Protein 7AS6 (pdb70)

Sequence (131 aa):
RRPVGIVHVKVVRAVGLRKKDLMGGADPFVKIKLSEDKIPSKKTTVKHKNLNPEWNEEFKFSVRDPQTQVLEFSVYDWEQVGNPEKMGMNVLALKEMVPDEHKAFTLELRKTLDKYRGKLEVELLYKPFTE

Foldseek 3Di:
DDFFFKKKKWFFKWFDAAADDPPLRFFKKKWKDKPPDPPDIDIFDTHTSDRIDGGRDMDMDGHDDQQPMKMKMWMWGDDPPDDTDTQFIDMGRSVPEDEQDWDKDKAFTDDPCPDGGTITIMIMYIHGDDD

Solvent-accessible surface area: 7955 Å² total; per-residue (Å²): 199,185,32,67,0,49,0,42,0,61,0,14,82,0,61,32,7,103,160,79,24,188,153,35,7,0,7,0,2,0,72,0,49,0,31,115,35,198,89,105,56,71,128,4,75,37,58,112,134,52,40,87,0,82,16,69,39,108,30,127,6,44,0,79,59,33,133,82,2,43,0,54,0,4,0,32,1,81,68,145,135,55,133,49,104,89,17,2,16,27,67,12,21,1,136,79,23,46,76,91,96,137,66,77,28,73,18,95,11,128,137,73,160,151,113,112,33,0,63,0,48,1,47,2,32,14,89,58,113,115,214

Nearest PDB structures (foldseek):
  7as6-assembly1_A  TM=1.008E+00  e=3.644E-26  Arabidopsis thaliana
  5ixc-assembly2_B  TM=9.331E-01  e=1.608E-09  Homo sapiens
  5iz5-assembly2_B  TM=8.594E-01  e=2.322E-10  Homo sapiens
  5izr-assembly2_B  TM=9.081E-01  e=1.368E-09  Homo sapiens
  5ixc-assembly1_A  TM=9.197E-01  e=1.993E-09  Homo sapiens

GO terms:
  GO:0005515 protein binding (F, IPI)
  GO:0140268 endoplasmic reticulum-plasma membrane contact site (C, IDA)
  GO:0032541 cortical endoplasmic reticulum (C, IDA)
  GO:0005768 endosome (C, IDA)
  GO:0005783 endoplasmic reticulum (C, IDA)
  GO:0005886 plasma membrane (C, IDA)
  GO:0009898 cytoplasmic side of plasma membrane (C, IDA)
  GO:1901981 phosphatidylinositol phosphate binding (F, IDA)
  GO:0019992 diacylglycerol binding (F, IDA)
  GO:0001778 plasma membrane repair (P, IMP)
  GO:0000325 plant-type vacuole (C, HDA)
  GO:0005783 endoplasmic reticulum (C, HDA)
  GO:0005886 plasma membrane (C, HDA)
  GO:0009506 plasmodesma (C, HDA)
  GO:0009409 response to cold (P, IMP)
  GO:0009612 response to mechanical stimulus (P, IMP)
  GO:0032456 endocytic recycling (P, IMP)
  GO:0046740 transport of virus in host, cell to cell (P, IMP)
  GO:0061817 endoplasmic reticulum-plasma membrane tethering (P, IMP)
  GO:0006897 endocytosis (P, IMP)

Secondary structure (DSSP, 8-state):
----EEEEEEEEEEESPPP-SSSSS--EEEEEEESS--SPPEE-PPPTT-SS-EEEEEEEEEES-TTT-EEEEEEEE--SSSPPEEEEEEEEEGGG--BT--EEEEEEPBS-------EEEEEEEEEE---

B-factor: mean 62.98, std 21.77, range [29.93, 159.81]

Radius of gyration: 15.14 Å; Cα contacts (8 Å, |Δi|>4): 329; chains: 1; bounding box: 27×36×47 Å

Structure (mmCIF, N/CA/C/O backbone):
data_7AS6
#
_entry.id   7AS6
#
_cell.length_a   70.937
_cell.length_b   70.937
_cell.length_c   116.309
_cell.angle_alpha   90.000
_cell.angle_beta   90.000
_cell.angle_gamma   120.000
#
_symmetry.space_group_name_H-M   'H 3'
#
loop_
_entity.id
_entity.type
_entity.pdbx_description
1 polymer Synaptotagmin-1
2 non-polymer 'CADMIUM ION'
3 non-polymer 'NICKEL (II) ION'
4 non-polymer 'CHLORIDE ION'
5 non-polymer 1,2-ETHANEDIOL
6 water water
#
loop_
_atom_site.group_PDB
_atom_site.id
_atom_site.type_symbol
_atom_site.label_atom_id
_atom_site.label_alt_id
_atom_site.label_comp_id
_atom_site.label_asym_id
_atom_site.label_entity_id
_atom_site.label_seq_id
_atom_site.pdbx_PDB_ins_code
_atom_site.Cartn_x
_atom_site.Cartn_y
_atom_site.Cartn_z
_atom_site.occupancy
_atom_site.B_iso_or_equiv
_atom_site.auth_seq_id
_atom_site.auth_comp_id
_atom_site.auth_asym_id
_atom_site.auth_atom_id
_atom_site.pdbx_PDB_model_num
ATOM 1 N N . ARG A 1 4 ? -19.14319 27.83059 24.13401 1.000 159.80917 256 ARG A N 1
ATOM 2 C CA . ARG A 1 4 ? -18.15287 27.24164 23.23976 1.000 142.95674 256 ARG A CA 1
ATOM 3 C C . ARG A 1 4 ? -16.97006 26.66100 24.01244 1.000 133.73880 256 ARG A C 1
ATOM 4 O O . ARG A 1 4 ? -16.03881 26.12048 23.41538 1.000 131.83147 256 ARG A O 1
ATOM 12 N N . ARG A 1 5 ? -17.00967 26.77219 25.34172 1.000 128.60910 257 ARG A N 1
ATOM 13 C CA . ARG A 1 5 ? -15.91893 26.26332 26.16844 1.000 119.01027 257 ARG A CA 1
ATOM 14 C C . ARG A 1 5 ? -16.13325 24.78413 26.48755 1.000 107.45103 257 ARG A C 1
ATOM 15 O O . ARG A 1 5 ? -17.25632 24.37372 26.79153 1.000 101.73144 257 ARG A O 1
ATOM 23 N N . PRO A 1 6 ? -15.08229 23.96250 26.42231 1.000 103.13936 258 PRO A N 1
ATOM 24 C CA . PRO A 1 6 ? -15.28128 22.50620 26.47294 1.000 91.38102 258 PRO A CA 1
ATOM 25 C C . PRO A 1 6 ? -15.66613 22.02504 27.86810 1.000 85.85550 258 PRO A C 1
ATOM 26 O O . PRO A 1 6 ? -15.04870 22.40154 28.86679 1.000 82.17979 258 PRO A O 1
ATOM 30 N N . VAL A 1 7 ? -16.69350 21.17123 27.91754 1.000 77.47551 259 VAL A N 1
ATOM 31 C CA . VAL A 1 7 ? -17.17991 20.60076 29.17158 1.000 79.54519 259 VAL A CA 1
ATOM 32 C C . VAL A 1 7 ? -16.27825 19.47295 29.63740 1.000 78.04648 259 VAL A C 1
ATOM 33 O O . VAL A 1 7 ? -16.06574 19.27780 30.84043 1.000 72.77645 259 VAL A O 1
ATOM 37 N N . GLY A 1 8 ? -15.78231 18.68747 28.69713 1.000 75.30724 260 GLY A N 1
ATOM 38 C CA . GLY A 1 8 ? -14.96418 17.54703 29.02778 1.000 72.46592 260 GLY A CA 1
ATOM 39 C C . GLY A 1 8 ? -14.32584 17.00926 27.77018 1.000 70.68500 260 GLY A C 1
ATOM 40 O O . GLY A 1 8 ? -14.28129 17.67793 26.73683 1.000 68.55246 260 GLY A O 1
ATOM 41 N N . ILE A 1 9 ? -13.83499 15.78342 27.87330 1.000 61.79393 261 ILE A N 1
ATOM 42 C CA . ILE A 1 9 ? -13.16138 15.11529 26.77235 1.000 64.33848 261 ILE A CA 1
ATOM 43 C C . ILE A 1 9 ? -13.74274 13.71685 26.64884 1.000 62.34112 261 ILE A C 1
ATOM 44 O O . ILE A 1 9 ? -13.88940 13.00785 27.65058 1.000 61.13275 261 ILE A O 1
ATOM 49 N N . VAL A 1 10 ? -14.10198 13.32704 25.43352 1.000 60.02007 262 VAL A N 1
ATOM 50 C CA . VAL A 1 10 ? -14.59576 11.98358 25.17208 1.000 54.91205 262 VAL A CA 1
ATOM 51 C C . VAL A 1 10 ? -13.47991 11.18205 24.51392 1.000 57.90135 262 VAL A C 1
ATOM 52 O O . VAL A 1 10 ? -12.84978 11.64420 23.55410 1.000 56.78077 262 VAL A O 1
ATOM 56 N N . HIS A 1 11 ? -13.20523 10.00176 25.06057 1.000 55.94139 263 HIS A N 1
ATOM 57 C CA . HIS A 1 11 ? -12.22633 9.08040 24.50261 1.000 53.25201 263 HIS A CA 1
ATOM 58 C C . HIS A 1 11 ? -12.98277 8.06299 23.66239 1.000 53.79302 263 HIS A C 1
ATOM 59 O O . HIS A 1 11 ? -13.86346 7.36769 24.17896 1.000 52.43640 263 HIS A O 1
ATOM 66 N N . VAL A 1 12 ? -12.66683 8.01769 22.36345 1.000 53.82513 264 VAL A N 1
ATOM 67 C CA . VAL A 1 12 ? -13.34255 7.17758 21.37363 1.000 46.93379 264 VAL A CA 1
ATOM 68 C C . VAL A 1 12 ? -12.36735 6.09819 20.94321 1.000 47.38557 264 VAL A C 1
ATOM 69 O O . VAL A 1 12 ? -11.29429 6.39327 20.40295 1.000 44.91660 264 VAL A O 1
ATOM 73 N N . LYS A 1 13 ? -12.72216 4.85665 21.18260 1.000 43.29911 265 LYS A N 1
ATOM 74 C CA . LYS A 1 13 ? -11.90018 3.75169 20.73979 1.000 44.96215 265 LYS A CA 1
ATOM 75 C C . LYS A 1 13 ? -12.62398 3.11479 19.57085 1.000 46.99028 265 LYS A C 1
ATOM 76 O O . LYS A 1 13 ? -13.80930 2.77696 19.68462 1.000 44.62098 265 LYS A O 1
ATOM 82 N N . VAL A 1 14 ? -11.93740 3.00096 18.43844 1.000 39.03314 266 VAL A N 1
ATOM 83 C CA . VAL A 1 14 ? -12.42776 2.18946 17.33402 1.000 41.18733 266 VAL A CA 1
ATOM 84 C C . VAL A 1 14 ? -11.87015 0.78735 17.53269 1.000 38.96574 266 VAL A C 1
ATOM 85 O O . VAL A 1 14 ? -10.66390 0.55205 17.38563 1.000 42.47153 266 VAL A O 1
ATOM 89 N N . VAL A 1 15 ? -12.75236 -0.15184 17.82589 1.000 40.30815 267 VAL A N 1
ATOM 90 C CA . VAL A 1 15 ? -12.32840 -1.48530 18.22920 1.000 47.63138 267 VAL A CA 1
ATOM 91 C C . VAL A 1 15 ? -12.11940 -2.34853 17.00039 1.000 42.11538 267 VAL A C 1
ATOM 92 O O . VAL A 1 15 ? -10.98731 -2.74659 16.70107 1.000 44.79907 267 VAL A O 1
ATOM 96 N N . ARG A 1 16 ? -13.20438 -2.65255 16.29230 1.000 45.04393 268 ARG A N 1
ATOM 97 C CA . ARG A 1 16 ? -13.12832 -3.51740 15.12385 1.000 44.79171 268 ARG A CA 1
ATOM 98 C C . ARG A 1 16 ? -14.34489 -3.28529 14.23518 1.000 46.52825 268 ARG A C 1
ATOM 99 O O . ARG A 1 16 ? -15.33019 -2.66080 14.63909 1.000 47.35632 268 ARG A O 1
ATOM 107 N N . ALA A 1 17 ? -14.24680 -3.78139 13.00218 1.000 45.26762 269 ALA A N 1
ATOM 108 C CA . ALA A 1 17 ? -15.39032 -3.96684 12.12798 1.000 45.87880 269 ALA A CA 1
ATOM 109 C C . ALA A 1 17 ? -15.52526 -5.45387 11.84533 1.000 46.14498 269 ALA A C 1
ATOM 110 O O . ALA A 1 17 ? -14.53869 -6.19368 11.84535 1.000 45.77049 269 ALA A O 1
ATOM 112 N N . VAL A 1 18 ? -16.76034 -5.89008 11.64147 1.000 47.92266 270 VAL A N 1
ATOM 113 C CA . V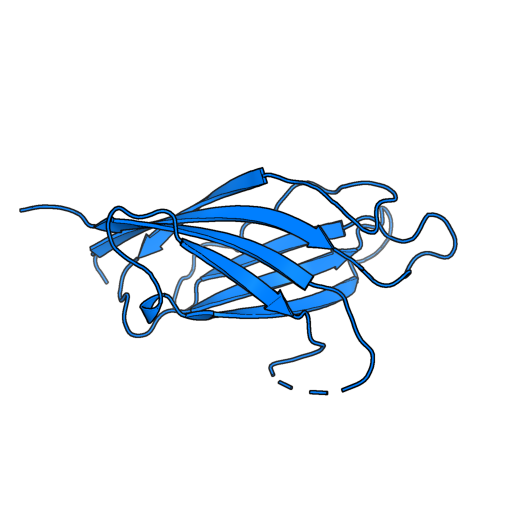AL A 1 18 ? -17.07255 -7.29580 11.43069 1.000 50.26852 270 VAL A CA 1
ATOM 114 C C . VAL A 1 18 ? -18.00039 -7.40172 10.24041 1.000 49.60654 270 VAL A C 1
ATOM 115 O O . VAL A 1 18 ? -18.98132 -6.65685 10.13768 1.000 51.09698 270 VAL A O 1
ATOM 119 N N . GLY A 1 19 ? -17.68735 -8.31598 9.33538 1.000 51.82815 271 GLY A N 1
ATOM 120 C CA . GLY A 1 19 ? -18.59313 -8.60569 8.24385 1.000 50.82738 271 GLY A CA 1
ATOM 121 C C . GLY A 1 19 ? -18.64348 -7.56770 7.14978 1.000 51.50694 271 GLY A C 1
ATOM 122 O O . GLY A 1 19 ? -19.68953 -7.40675 6.51394 1.000 51.84570 271 GLY A O 1
ATOM 123 N N . LEU A 1 20 ? -17.54462 -6.85502 6.91197 1.000 48.35504 272 LEU A N 1
ATOM 124 C CA . LEU A 1 20 ? -17.50919 -5.87227 5.83738 1.000 50.47103 272 LEU A CA 1
ATOM 125 C C . LEU A 1 20 ? -17.72436 -6.54829 4.48637 1.000 50.74948 272 LEU A C 1
ATOM 126 O O . LEU A 1 20 ? -17.35749 -7.70879 4.28509 1.000 50.27172 272 LEU A O 1
ATOM 131 N N . ARG A 1 21 ? -18.35172 -5.81317 3.56764 1.000 47.63876 273 ARG A N 1
ATOM 132 C CA . ARG A 1 21 ? -18.59094 -6.31487 2.22323 1.000 52.67668 273 ARG A CA 1
ATOM 133 C C . ARG A 1 21 ? -17.30004 -6.34464 1.43101 1.000 48.98712 273 ARG A C 1
ATOM 134 O O . ARG A 1 21 ? -16.43491 -5.48592 1.58885 1.000 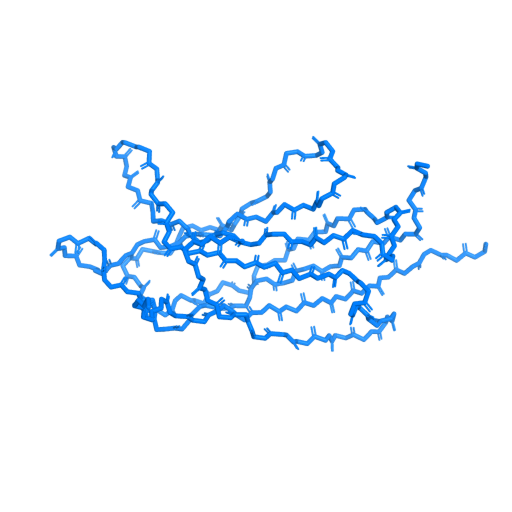51.84490 273 ARG A O 1
ATOM 142 N N . LYS A 1 22 ? -17.18572 -7.31715 0.53461 1.000 54.51016 274 LYS A N 1
ATOM 143 C CA . LYS A 1 22 ? -16.09633 -7.26444 -0.42419 1.000 53.76325 274 LYS A CA 1
ATOM 144 C C . LYS A 1 22 ? -16.29379 -6.07844 -1.35444 1.000 51.80331 274 LYS A C 1
ATOM 145 O O . LYS A 1 22 ? -17.40511 -5.80061 -1.80819 1.000 55.98401 274 LYS A O 1
ATOM 151 N N . LYS A 1 23 ? -15.22215 -5.37334 -1.61215 1.000 55.23683 275 LYS A N 1
ATOM 152 C CA . LYS A 1 23 ? -15.21414 -4.19508 -2.47075 1.000 55.83398 275 LYS A CA 1
ATOM 153 C C . LYS A 1 23 ? -14.14533 -4.27545 -3.55597 1.000 56.94782 275 LYS A C 1
ATOM 154 O O . LYS A 1 23 ? -14.42216 -3.93421 -4.71488 1.000 58.11006 275 LYS A O 1
ATOM 160 N N . ASP A 1 24 ? -12.93915 -4.72891 -3.21698 1.000 51.30091 276 ASP A N 1
ATOM 161 C CA . ASP A 1 24 ? -11.86087 -4.88756 -4.17909 1.000 55.30999 276 ASP A CA 1
ATOM 162 C C . ASP A 1 24 ? -12.04599 -6.15958 -4.99830 1.000 55.84959 276 ASP A C 1
ATOM 163 O O . ASP A 1 24 ? -12.66966 -7.13158 -4.55241 1.000 52.91495 276 ASP A O 1
ATOM 168 N N . LEU A 1 25 ? -11.46600 -6.14843 -6.20412 1.000 56.38543 277 LEU A N 1
ATOM 169 C CA . LEU A 1 25 ? -11.52902 -7.32220 -7.07258 1.000 59.06688 277 LEU A CA 1
ATOM 170 C C . LEU A 1 25 ? -10.77602 -8.50038 -6.47217 1.000 60.11376 277 LEU A C 1
ATOM 171 O O . LEU A 1 25 ? -11.08014 -9.65995 -6.77572 1.000 64.09601 277 LEU A O 1
ATOM 176 N N . MET A 1 26 ? -9.78120 -8.23018 -5.63978 1.000 54.21359 278 MET A N 1
ATOM 177 C CA . MET A 1 26 ? -9.20974 -9.28444 -4.82511 1.000 58.60152 278 MET A CA 1
ATOM 178 C C . MET A 1 26 ? -8.75992 -8.68358 -3.50597 1.000 56.93836 278 MET A C 1
ATOM 179 O O . MET A 1 26 ? -8.35688 -7.52001 -3.45204 1.000 56.34746 278 MET A O 1
ATOM 184 N N . GLY A 1 27 ? -8.85057 -9.47864 -2.44801 1.000 56.67208 279 GLY A N 1
ATOM 185 C CA . GLY A 1 27 ? -8.45535 -9.05350 -1.12481 1.000 52.51587 279 GLY A CA 1
ATOM 186 C C . GLY A 1 27 ? -9.57820 -8.53685 -0.25762 1.000 53.44621 279 GLY A C 1
ATOM 187 O O . GLY A 1 27 ? -9.33579 -8.22456 0.91565 1.000 51.40670 279 GLY A O 1
ATOM 188 N N . GLY A 1 28 ? -10.79559 -8.43962 -0.78292 1.000 54.88868 280 GLY A N 1
ATOM 189 C CA . GLY A 1 28 ? -11.90090 -7.98374 0.03797 1.000 51.77571 280 GLY A CA 1
ATOM 190 C C . GLY A 1 28 ? -11.96221 -6.47865 0.14325 1.000 51.95748 280 GLY A C 1
ATOM 191 O O . GLY A 1 28 ? -12.68376 -5.82865 -0.62012 1.000 45.64354 280 GLY A O 1
ATOM 192 N N . ALA A 1 29 ? -11.21116 -5.91185 1.08504 1.000 47.92090 281 ALA A N 1
ATOM 193 C CA . ALA A 1 29 ? -11.19717 -4.46744 1.26853 1.000 45.75991 281 ALA A CA 1
ATOM 194 C C . ALA A 1 29 ? -9.96990 -4.09150 2.07679 1.000 42.02988 281 ALA A C 1
ATOM 195 O O . ALA A 1 29 ? -9.29109 -4.94548 2.64810 1.000 39.85649 281 ALA A O 1
ATOM 197 N N . ASP A 1 30 ? -9.67386 -2.80089 2.08845 1.000 38.74035 282 ASP A N 1
ATOM 198 C CA . ASP A 1 30 ? -8.57161 -2.25076 2.86890 1.000 40.47433 282 ASP A CA 1
ATOM 199 C C . ASP A 1 30 ? -9.15861 -1.14562 3.72080 1.000 38.95985 282 ASP A C 1
ATOM 200 O O . ASP A 1 30 ? -9.06695 0.03545 3.36271 1.000 37.82405 282 ASP A O 1
ATOM 205 N N . PRO A 1 31 ? -9.79250 -1.48727 4.84522 1.000 37.22201 283 PRO A N 1
ATOM 206 C CA . PRO A 1 31 ? -10.59230 -0.49511 5.55838 1.000 38.73026 283 PRO A CA 1
ATOM 207 C C . PRO A 1 31 ? -9.79373 0.39729 6.48904 1.000 37.31431 283 PRO A C 1
ATOM 208 O O . PRO A 1 31 ? -8.82381 -0.01677 7.13493 1.000 39.73276 283 PRO A O 1
ATOM 212 N N . PHE A 1 32 ? -10.24233 1.64896 6.53943 1.000 36.23664 284 PHE A N 1
ATOM 213 C CA . PHE A 1 32 ? -9.93025 2.58513 7.60546 1.000 38.99840 284 PHE A CA 1
ATOM 214 C C . PHE A 1 32 ? -11.21523 3.32019 7.99562 1.000 42.08755 284 PHE A C 1
ATOM 215 O O . PHE A 1 32 ? -12.21047 3.28907 7.26609 1.000 41.49953 284 PHE A O 1
ATOM 223 N N . VAL A 1 33 ? -11.21043 3.97512 9.16213 1.000 37.97739 285 VAL A N 1
ATOM 224 C CA . VAL A 1 33 ? -12.39532 4.67496 9.66362 1.000 40.71874 285 VAL A CA 1
ATOM 225 C C . VAL A 1 33 ? -12.09715 6.16696 9.79692 1.000 39.28897 285 VAL A C 1
ATOM 226 O O . VAL A 1 33 ? -11.05175 6.54803 10.33244 1.000 41.73803 285 VAL A O 1
ATOM 230 N N . LYS A 1 34 ? -13.01498 7.01493 9.31904 1.000 42.82190 286 LYS A N 1
ATOM 231 C CA . LYS A 1 34 ? -12.98874 8.44363 9.63790 1.000 43.97546 286 LYS A CA 1
ATOM 232 C C . LYS A 1 34 ? -13.98681 8.73616 10.75861 1.000 43.91881 286 LYS A C 1
ATOM 233 O O . LYS A 1 34 ? -15.10398 8.20566 10.77006 1.000 46.18529 286 LYS A O 1
ATOM 239 N N . ILE A 1 35 ? -13.57699 9.55711 11.72039 1.000 44.75528 287 ILE A N 1
ATOM 240 C CA . ILE A 1 35 ? -14.43626 9.91070 12.85506 1.000 47.35632 287 ILE A CA 1
ATOM 241 C C . ILE A 1 35 ? -14.52967 11.42255 12.90271 1.000 45.30344 287 ILE A C 1
ATOM 242 O O . ILE A 1 35 ? -13.50265 12.11426 12.90588 1.000 48.78271 287 ILE A O 1
ATOM 247 N N . LYS A 1 36 ? -15.75069 11.93363 12.91473 1.000 46.50737 288 LYS A N 1
ATOM 248 C CA . LYS A 1 36 ? -15.99998 13.36242 13.00739 1.000 53.86827 288 LYS A CA 1
ATOM 249 C C . LYS A 1 36 ? -16.95730 13.61440 14.16327 1.000 54.09285 288 LYS A C 1
ATOM 250 O O . LYS A 1 36 ? -17.82662 12.79020 14.45382 1.000 54.99145 288 LYS A O 1
ATOM 256 N N . LEU A 1 37 ? -16.80089 14.75046 14.82727 1.000 60.26256 289 LEU A N 1
ATOM 257 C CA . LEU A 1 37 ? -17.73038 15.16302 15.86880 1.000 63.98826 289 LEU A CA 1
ATOM 258 C C . LEU A 1 37 ? -18.51100 16.37264 15.37545 1.000 66.67833 289 LEU A C 1
ATOM 259 O O . LEU A 1 37 ? -17.91579 17.36126 14.93441 1.000 71.41869 289 LEU A O 1
ATOM 264 N N . SER A 1 38 ? -19.83730 16.28573 15.43943 1.000 64.56600 290 SER A N 1
ATOM 265 C CA . SER A 1 38 ? -20.67765 17.35163 14.91472 1.000 73.29023 290 SER A CA 1
ATOM 266 C C . SER A 1 38 ? -20.44111 18.64315 15.68332 1.000 80.49491 290 SER A C 1
ATOM 267 O O . SER A 1 38 ? -19.99406 18.64142 16.83448 1.000 78.45248 290 SER A O 1
ATOM 270 N N . GLU A 1 39 ? -20.75560 19.75979 15.03253 1.000 83.84552 291 GLU A N 1
ATOM 271 C CA . GLU A 1 39 ? -20.60711 21.06759 15.65543 1.000 88.73970 291 GLU A CA 1
ATOM 272 C C . GLU A 1 39 ? -19.17261 21.25078 16.15657 1.000 94.03609 291 GLU A C 1
ATOM 273 O O . GLU A 1 39 ? -18.93036 21.56046 17.32333 1.000 94.70052 291 GLU A O 1
ATOM 279 N N . ASP A 1 40 ? -18.21248 21.00718 15.26278 1.000 99.75289 292 ASP A N 1
ATOM 280 C CA . ASP A 1 40 ? -16.79133 21.11607 15.57430 1.000 108.52437 292 ASP A CA 1
ATOM 281 C C . ASP A 1 40 ? -16.03340 21.35256 14.27396 1.000 107.47247 292 ASP A C 1
ATOM 282 O O . ASP A 1 40 ? -16.35792 20.75257 13.24382 1.000 107.69408 292 ASP A O 1
ATOM 287 N N . LYS A 1 41 ? -15.03507 22.23772 14.32480 1.000 106.81258 293 LYS A N 1
ATOM 288 C CA . LYS A 1 41 ? -14.24803 22.57139 13.14535 1.000 108.28548 293 LYS A CA 1
ATOM 289 C C . LYS A 1 41 ? -12.93268 21.81195 13.06887 1.000 103.59790 293 LYS A C 1
ATOM 290 O O . LYS A 1 41 ? -12.23567 21.92732 12.05258 1.000 102.94811 293 LYS A O 1
ATOM 296 N N . ILE A 1 42 ? -12.57925 21.05388 14.10661 1.000 100.17932 294 ILE A N 1
ATOM 297 C CA . ILE A 1 42 ? -11.43696 20.14103 14.06455 1.000 93.68833 294 ILE A CA 1
ATOM 298 C C . ILE A 1 42 ? -11.59212 19.26006 12.82995 1.000 88.97555 294 ILE A C 1
ATOM 299 O O . ILE A 1 42 ? -12.69262 18.75062 12.57100 1.000 89.58575 294 ILE A O 1
ATOM 304 N N . PRO A 1 43 ? -10.54952 19.08875 12.01891 1.000 84.27732 295 PRO A N 1
ATOM 305 C CA . PRO A 1 43 ? -10.63582 18.12268 10.91902 1.000 79.12748 295 PRO A CA 1
ATOM 306 C C . PRO A 1 43 ? -10.89926 16.72923 11.46798 1.000 74.62821 295 PRO A C 1
ATOM 307 O O . PRO A 1 43 ? -10.51345 16.40228 12.59262 1.000 74.47232 295 PRO A O 1
ATOM 311 N N . SER A 1 44 ? -11.57349 15.90769 10.66414 1.000 69.62176 296 SER A N 1
ATOM 312 C CA . SER A 1 44 ? -11.85332 14.53263 11.05778 1.000 61.92084 296 SER A CA 1
ATOM 313 C C . SER A 1 44 ? -10.55754 13.79112 11.39191 1.000 57.73581 296 SER A C 1
ATOM 314 O O . SER A 1 44 ? -9.46877 14.17531 10.95895 1.000 54.91341 296 SER A O 1
ATOM 317 N N . LYS A 1 45 ? -10.67393 12.76045 12.22854 1.000 52.40891 297 LYS A N 1
ATOM 318 C CA . LYS A 1 45 ? -9.58139 11.85387 12.54646 1.000 48.24932 297 LYS A CA 1
ATOM 319 C C . LYS A 1 45 ? -9.75865 10.56890 11.76242 1.000 44.70496 297 LYS A C 1
ATOM 320 O O . LYS A 1 45 ? -10.86329 10.23735 11.32741 1.000 41.89423 297 LYS A O 1
ATOM 326 N N . LYS A 1 46 ? -8.68122 9.80169 11.63243 1.000 37.50122 298 LYS A N 1
ATOM 327 C CA . LYS A 1 46 ? -8.85759 8.50631 11.00806 1.000 39.85566 298 LYS A CA 1
ATOM 328 C C . LYS A 1 46 ? -7.95965 7.45696 11.64161 1.000 37.00079 298 LYS A C 1
ATOM 329 O O . LYS A 1 46 ? -6.89986 7.75806 12.19569 1.000 36.57623 298 LYS A O 1
ATOM 335 N N . THR A 1 47 ? -8.42064 6.21294 11.56275 1.000 37.16970 299 THR A N 1
ATOM 336 C CA . THR A 1 47 ? -7.60310 5.07097 11.93449 1.000 37.59721 299 THR A CA 1
ATOM 337 C C . THR A 1 47 ? -6.61717 4.72610 10.82762 1.000 40.86163 299 THR A C 1
ATOM 338 O O . THR A 1 47 ? -6.66491 5.25810 9.71043 1.000 40.70008 299 THR A O 1
ATOM 342 N N . THR A 1 48 ? -5.74937 3.77023 11.13555 1.000 39.04689 300 THR A N 1
ATOM 343 C CA . THR A 1 48 ? -4.86720 3.22876 10.13037 1.000 34.11773 300 THR A CA 1
ATOM 344 C C . THR A 1 48 ? -5.65929 2.39610 9.13144 1.000 37.83267 300 THR A C 1
ATOM 345 O O . THR A 1 48 ? -6.80736 2.00292 9.37399 1.000 34.50135 300 THR A O 1
ATOM 349 N N . VAL A 1 49 ? -5.03916 2.17742 7.97065 1.000 34.32388 301 VAL A N 1
ATOM 350 C CA . VAL A 1 49 ? -5.56558 1.28962 6.94025 1.000 32.25705 301 VAL A CA 1
ATOM 351 C C . VAL A 1 49 ? -5.20476 -0.13697 7.31094 1.000 30.42182 301 VAL A C 1
ATOM 352 O O . VAL A 1 49 ? -4.03552 -0.42789 7.57279 1.000 33.56197 301 VAL A O 1
ATOM 356 N N . LYS A 1 50 ? -6.18389 -1.03766 7.31686 1.000 29.93398 302 LYS A N 1
ATOM 357 C CA . LYS A 1 50 ? -5.90374 -2.46692 7.46824 1.000 34.78084 302 LYS A CA 1
ATOM 358 C C . LYS A 1 50 ? -6.03147 -3.15156 6.10587 1.000 35.17491 302 LYS A C 1
ATOM 359 O O . LYS A 1 50 ? -7.12383 -3.20819 5.54363 1.000 36.53172 302 LYS A O 1
ATOM 365 N N . HIS A 1 51 ? -4.94035 -3.72712 5.62057 1.000 30.63215 303 HIS A N 1
ATOM 366 C CA . HIS A 1 51 ? -4.89007 -4.26206 4.27439 1.000 37.08927 303 HIS A CA 1
ATOM 367 C C . HIS A 1 51 ? -5.56851 -5.61176 4.20655 1.000 42.49114 303 HIS A C 1
ATOM 368 O O . HIS A 1 51 ? -5.32195 -6.48785 5.05226 1.000 41.12460 303 HIS A O 1
ATOM 375 N N . LYS A 1 52 ? -6.40716 -5.77011 3.18957 1.000 40.08623 304 LYS A N 1
ATOM 376 C CA . LYS A 1 52 ? -6.99609 -7.04511 2.81560 1.000 43.03143 304 LYS A CA 1
ATOM 377 C C . LYS A 1 52 ? -7.62712 -7.74069 4.02647 1.000 41.74891 304 LYS A C 1
ATOM 378 O O . LYS A 1 52 ? -7.24592 -8.83846 4.42591 1.000 42.20195 304 LYS A O 1
ATOM 384 N N . ASN A 1 53 ? -8.64671 -7.08987 4.58159 1.000 41.15270 305 ASN A N 1
ATOM 385 C CA . ASN A 1 53 ? -9.23560 -7.51146 5.85282 1.000 37.94208 305 ASN A CA 1
ATOM 386 C C . ASN A 1 53 ? -10.69091 -7.06190 5.87942 1.000 36.51266 305 ASN A C 1
ATOM 387 O O . ASN A 1 53 ? -10.96218 -5.86293 5.95499 1.000 38.68920 305 ASN A O 1
ATOM 392 N N . LEU A 1 54 ? -11.62731 -7.99974 5.82906 1.000 38.39117 306 LEU A N 1
ATOM 393 C CA . LEU A 1 54 ? -13.03010 -7.65735 6.01118 1.000 40.34300 306 LEU A CA 1
ATOM 394 C C . LEU A 1 54 ? -13.46075 -7.70473 7.46947 1.000 45.51525 306 LEU A C 1
ATOM 395 O O . LEU A 1 54 ? -14.59872 -7.33171 7.77498 1.000 46.55208 306 LEU A O 1
ATOM 400 N N . ASN A 1 55 ? -12.58217 -8.14656 8.37245 1.000 43.23815 307 ASN A N 1
ATOM 401 C CA . ASN A 1 55 ? -12.83495 -8.11719 9.81493 1.000 42.80744 307 ASN A CA 1
ATOM 402 C C . ASN A 1 55 ? -11.69705 -7.39841 10.53389 1.000 44.80091 307 ASN A C 1
ATOM 403 O O . ASN A 1 55 ? -11.02973 -7.96052 11.40642 1.000 43.92297 307 ASN A O 1
ATOM 408 N N . PRO A 1 56 ? -11.44821 -6.14235 10.18300 1.000 43.88373 308 PRO A N 1
ATOM 409 C CA . PRO A 1 56 ? -10.31136 -5.43030 10.76604 1.000 38.46040 308 PRO A CA 1
ATOM 410 C C . PRO A 1 56 ? -10.45049 -5.27894 12.27101 1.000 43.64915 308 PRO A C 1
ATOM 411 O O . PRO A 1 56 ? -11.54320 -5.07835 12.80245 1.000 39.84447 308 PRO A O 1
ATOM 415 N N . GLU A 1 57 ? -9.31035 -5.35704 12.94649 1.000 42.19790 309 GLU A N 1
ATOM 416 C CA . GLU A 1 57 ? -9.17584 -5.07648 14.36793 1.000 40.36830 309 GLU A CA 1
ATOM 417 C C . GLU A 1 57 ? -8.20841 -3.91100 14.53068 1.000 37.69041 309 GLU A C 1
ATOM 418 O O . GLU A 1 57 ? -7.02587 -4.04584 14.20413 1.000 40.42411 309 GLU A O 1
ATOM 424 N N . TRP A 1 58 ? -8.70421 -2.76706 15.01171 1.000 35.76336 310 TRP A N 1
ATOM 425 C CA . TRP A 1 58 ? -7.90088 -1.55643 15.18768 1.000 37.21496 310 TRP A CA 1
ATOM 426 C C . TRP A 1 58 ? -7.51411 -1.31521 16.64363 1.000 40.47249 310 TRP A C 1
ATOM 427 O O . TRP A 1 58 ? -6.32849 -1.21756 16.96334 1.000 41.47713 310 TRP A O 1
ATOM 438 N N . ASN A 1 59 ? -8.50576 -1.17627 17.52277 1.000 40.95162 311 ASN A N 1
ATOM 439 C CA . ASN A 1 59 ? -8.28989 -0.77439 18.91561 1.000 42.10375 311 ASN A CA 1
ATOM 440 C C . ASN A 1 59 ? -7.52333 0.53170 18.99341 1.000 44.27057 311 ASN A C 1
ATOM 441 O O . ASN A 1 59 ? -6.57267 0.68737 19.75891 1.000 47.00007 311 ASN A O 1
ATOM 446 N N . GLU A 1 60 ? -7.94434 1.48153 18.17726 1.000 43.68448 312 GLU A N 1
ATOM 447 C CA . GLU A 1 60 ? -7.24675 2.74359 18.04487 1.000 40.93456 312 GLU A CA 1
ATOM 448 C C . GLU A 1 60 ? -8.06249 3.81406 18.74156 1.000 40.05149 312 GLU A C 1
ATOM 449 O O . GLU A 1 60 ? -9.30036 3.81418 18.68009 1.000 37.10458 312 GLU A O 1
ATOM 455 N N . GLU A 1 61 ? -7.37584 4.70772 19.42894 1.000 43.41049 313 GLU A N 1
ATOM 456 C CA . GLU A 1 61 ? -8.03040 5.59824 20.36936 1.000 43.33610 313 GLU A CA 1
ATOM 457 C C . GLU A 1 61 ? -7.89204 7.03790 19.90736 1.000 42.41447 313 GLU A C 1
ATOM 458 O O . GLU A 1 61 ? -6.81868 7.45439 19.47125 1.000 44.45716 313 GLU A O 1
ATOM 464 N N . PHE A 1 62 ? -8.97714 7.79489 20.03512 1.000 42.26261 314 PHE A N 1
ATOM 465 C CA . PHE A 1 62 ? -9.03200 9.20527 19.67295 1.000 47.60098 314 PHE A CA 1
ATOM 466 C C . PHE A 1 62 ? -9.68394 10.00709 20.79946 1.000 52.43902 314 PHE A C 1
ATOM 467 O O . PHE A 1 62 ? -10.54708 9.49257 21.51112 1.000 51.14769 314 PHE A O 1
ATOM 475 N N . LYS A 1 63 ? -9.29088 11.27902 20.93857 1.000 52.19614 315 LYS A N 1
ATOM 476 C CA . LYS A 1 63 ? -9.87570 12.19456 21.91863 1.000 56.28240 315 LYS A CA 1
ATOM 477 C C . LYS A 1 63 ? -10.50919 13.39780 21.22601 1.000 56.19923 315 LYS A C 1
ATOM 478 O O . LYS A 1 63 ? -9.91343 13.98419 20.31440 1.000 59.35978 315 LYS A O 1
ATOM 484 N N . PHE A 1 64 ? -11.70865 13.77529 21.67498 1.000 53.14175 316 PHE A N 1
ATOM 485 C CA . PHE A 1 64 ? -12.40688 14.96852 21.20945 1.000 53.94987 316 PHE A CA 1
ATOM 486 C C . PHE A 1 64 ? -12.80086 15.84074 22.39406 1.000 64.06790 316 PHE A C 1
ATOM 487 O O . PHE A 1 64 ? -13.22599 15.32639 23.43427 1.000 60.15564 316 PHE A O 1
ATOM 495 N N . SER A 1 65 ? -12.68556 17.16031 22.22452 1.000 62.63064 317 SER A N 1
ATOM 496 C CA . SER A 1 65 ? -13.23399 18.10077 23.19470 1.000 68.29294 317 SER A CA 1
ATOM 497 C C . SER A 1 65 ? -14.74734 18.15854 23.04237 1.000 68.34335 317 SER A C 1
ATOM 498 O O . SER A 1 65 ? -15.26314 18.26268 21.92318 1.000 67.33499 317 SER A O 1
ATOM 501 N N . VAL A 1 66 ? -15.45702 18.07838 24.16298 1.000 65.91020 318 VAL A N 1
ATOM 502 C CA . VAL A 1 66 ? -16.91413 18.07024 24.16919 1.000 70.18953 318 VAL A CA 1
ATOM 503 C C . VAL A 1 66 ? -17.40303 19.42962 24.63486 1.000 77.17320 318 VAL A C 1
ATOM 504 O O . VAL A 1 66 ? -16.99831 19.91009 25.70261 1.000 75.85825 318 VAL A O 1
ATOM 508 N N . ARG A 1 67 ? -18.28210 20.04291 23.83713 1.000 77.80545 319 ARG A N 1
ATOM 509 C CA . ARG A 1 67 ? -18.87736 21.33113 24.16006 1.000 81.73931 319 ARG A CA 1
ATOM 510 C C . ARG A 1 67 ? -20.36323 21.25751 24.47444 1.000 80.69508 319 ARG A C 1
ATOM 511 O O . ARG A 1 67 ? -20.88907 22.18837 25.08765 1.000 82.89619 319 ARG A O 1
ATOM 519 N N . ASP A 1 68 ? -21.04697 20.18572 24.08350 1.000 78.91494 320 ASP A N 1
ATOM 520 C CA . ASP A 1 68 ? -22.42469 19.96612 24.50975 1.000 80.21455 320 ASP A CA 1
ATOM 521 C C . ASP A 1 68 ? -22.76310 18.48263 24.42924 1.000 79.36688 320 ASP A C 1
ATOM 522 O O . ASP A 1 68 ? -23.09017 17.97584 23.34688 1.000 78.36919 320 ASP A O 1
ATOM 527 N N . PRO A 1 69 ? -22.70733 17.75735 25.54926 1.000 79.51598 321 PRO A N 1
ATOM 528 C CA . PRO A 1 69 ? -23.00382 16.31781 25.50432 1.000 75.32162 321 PRO A CA 1
ATOM 529 C C . PRO A 1 69 ? -24.41534 16.01112 25.04771 1.000 79.41647 321 PRO A C 1
ATOM 530 O O . PRO A 1 69 ? -24.68263 14.87585 24.63584 1.000 76.79545 321 PRO A O 1
ATOM 534 N N . GLN A 1 70 ? -25.32330 16.98876 25.09659 1.000 82.50324 322 GLN A N 1
ATOM 535 C CA . GLN A 1 70 ? -26.71499 16.74970 24.73140 1.000 84.98369 322 GLN A CA 1
ATOM 536 C C . GLN A 1 70 ? -26.92861 16.79610 23.22090 1.000 87.26541 322 GLN A C 1
ATOM 537 O O . GLN A 1 70 ? -27.70734 16.00183 22.68109 1.000 90.32263 322 GLN A O 1
ATOM 543 N N . THR A 1 71 ? -26.25135 17.71467 22.52438 1.000 87.61446 323 THR A N 1
ATOM 544 C CA . THR A 1 71 ? -26.51253 17.97125 21.11031 1.000 87.08036 323 THR A CA 1
ATOM 545 C C . THR A 1 71 ? -25.58361 17.21385 20.17101 1.000 84.93196 323 THR A C 1
ATOM 546 O O . THR A 1 71 ? -26.00090 16.84254 19.06383 1.000 84.73862 323 THR A O 1
ATOM 550 N N . GLN A 1 72 ? -24.33773 16.98662 20.58222 1.000 79.71088 324 GLN A N 1
ATOM 551 C CA . GLN A 1 72 ? -23.28480 16.58147 19.65766 1.000 73.30554 324 GLN A CA 1
ATOM 552 C C . GLN A 1 72 ? -23.31568 15.08585 19.38390 1.000 68.13188 324 GLN A C 1
ATOM 553 O O . GLN A 1 72 ? -23.57659 14.27849 20.27970 1.000 62.83798 324 GLN A O 1
AT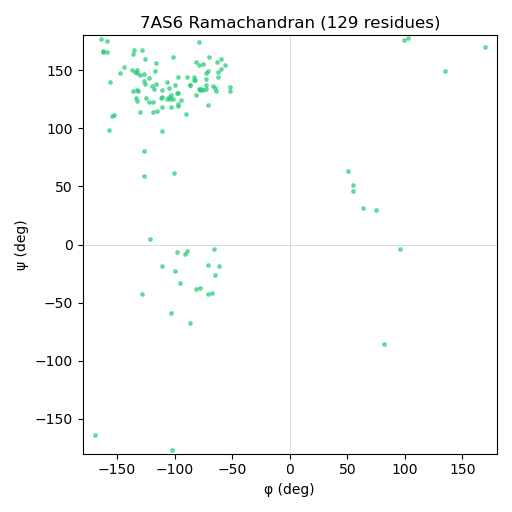OM 559 N N . VAL A 1 73 ? -23.04799 14.72020 18.13012 1.000 62.20992 325 VAL A N 1
ATOM 560 C CA . VAL A 1 73 ? -23.03764 13.32621 17.71261 1.000 60.85864 325 VAL A CA 1
ATOM 561 C C . VAL A 1 73 ? -21.73963 13.05135 16.96571 1.000 59.15265 325 VAL A C 1
ATOM 562 O O . VAL A 1 73 ? -21.18559 13.92801 16.29450 1.000 58.96784 325 VAL A O 1
ATOM 566 N N . LEU A 1 74 ? -21.23261 11.83334 17.12303 1.000 56.52064 326 LEU A N 1
ATOM 567 C CA . LEU A 1 74 ? -20.08891 11.36545 16.35588 1.000 52.54898 326 LEU A CA 1
ATOM 568 C C . LEU A 1 74 ? -20.58343 10.72433 15.07270 1.000 54.52011 326 LEU A C 1
ATOM 569 O O . LEU A 1 74 ? -21.63053 10.07746 15.05443 1.000 58.60207 326 LEU A O 1
ATOM 574 N N . GLU A 1 75 ? -19.83111 10.90095 13.99869 1.000 52.77797 327 GLU A N 1
ATOM 575 C CA . GLU A 1 75 ? -20.09837 10.20341 12.75125 1.000 51.52318 327 GLU A CA 1
ATOM 576 C C . GLU A 1 75 ? -18.89283 9.34064 12.41967 1.000 48.74041 327 GLU A C 1
ATOM 577 O O . GLU A 1 75 ? -17.77158 9.84884 12.34241 1.000 48.36660 327 GLU A O 1
ATOM 583 N N . PHE A 1 76 ? -19.11462 8.03889 12.27663 1.000 47.84023 328 PHE A N 1
ATOM 584 C CA . PHE A 1 76 ? -18.08494 7.10614 11.84832 1.000 47.66799 328 PHE A CA 1
ATOM 585 C C . PHE A 1 76 ? -18.33207 6.71176 10.39878 1.000 49.72897 328 PHE A C 1
ATOM 586 O O . PHE A 1 76 ? -19.46134 6.39113 10.01343 1.000 50.98588 328 PHE A O 1
ATOM 594 N N . SER A 1 77 ? -17.27923 6.71983 9.59611 1.000 45.56934 329 SER A N 1
ATOM 595 C CA . SER A 1 77 ? -17.40506 6.34681 8.19278 1.000 47.81588 329 SER A CA 1
ATOM 596 C C . SER A 1 77 ? -16.29290 5.38019 7.85078 1.000 45.93048 329 SER A C 1
ATOM 597 O O . SER A 1 77 ? -15.11446 5.68132 8.06182 1.000 45.21670 329 SER A O 1
ATOM 600 N N . VAL A 1 78 ? -16.66240 4.21985 7.35837 1.000 44.23728 330 VAL A N 1
ATOM 601 C CA . VAL A 1 78 ? -15.68379 3.23386 6.94976 1.000 45.72665 330 VAL A CA 1
ATOM 602 C C . VAL A 1 78 ? -15.42551 3.40196 5.45600 1.000 47.02443 330 VAL A C 1
ATOM 603 O O . VAL A 1 78 ? -16.36366 3.41096 4.64896 1.000 47.56837 330 VAL A O 1
ATOM 607 N N . TYR A 1 79 ? -14.15905 3.59775 5.09783 1.000 42.15626 331 TYR A N 1
ATOM 608 C CA . TYR A 1 79 ? -13.71519 3.76949 3.72342 1.000 43.88964 331 TYR A CA 1
ATOM 609 C C . TYR A 1 79 ? -12.80798 2.61763 3.34577 1.000 41.86482 331 TYR A C 1
ATOM 610 O O . TYR A 1 79 ? -12.17925 1.99328 4.19792 1.000 40.52152 331 TYR A O 1
ATOM 619 N N . ASP A 1 80 ? -12.72316 2.36053 2.05114 1.000 43.33588 332 ASP A N 1
ATOM 620 C CA . ASP A 1 80 ? -11.72761 1.46523 1.49191 1.000 42.01908 332 ASP A CA 1
ATOM 621 C C . ASP A 1 80 ? -10.54960 2.26829 0.97081 1.000 42.58788 332 ASP A C 1
ATOM 622 O O . ASP A 1 80 ? -10.72435 3.19496 0.16907 1.000 44.38799 332 ASP A O 1
ATOM 627 N N . TRP A 1 81 ? -9.35420 1.87682 1.35809 1.000 38.27223 333 TRP A N 1
ATOM 628 C CA . TRP A 1 81 ? -8.16881 2.51684 0.80134 1.000 42.76633 333 TRP A CA 1
ATOM 629 C C . TRP A 1 81 ? -7.78779 1.92278 -0.54944 1.000 41.95173 333 TRP A C 1
ATOM 630 O O . TRP A 1 81 ? -7.88277 0.71902 -0.76875 1.000 39.96226 333 TRP A O 1
ATOM 641 N N . GLU A 1 82 ? -7.34510 2.77773 -1.46577 1.000 43.78746 334 GLU A N 1
ATOM 642 C CA . GLU A 1 82 ? -6.61174 2.35213 -2.64264 1.000 45.33423 334 GLU A CA 1
ATOM 643 C C . GLU A 1 82 ? -5.46798 3.32823 -2.81386 1.000 46.07930 334 GLU A C 1
ATOM 644 O O . GLU A 1 82 ? -5.59271 4.49475 -2.44572 1.000 50.99199 334 GLU A O 1
ATOM 650 N N . GLN A 1 83 ? -4.35741 2.87215 -3.38596 1.000 48.55031 335 GLN A N 1
ATOM 651 C CA . GLN A 1 83 ? -3.27638 3.82929 -3.60390 1.000 50.54714 335 GLN A CA 1
ATOM 652 C C . GLN A 1 83 ? -3.66534 4.87670 -4.64187 1.000 56.82592 335 GLN A C 1
ATOM 653 O O . GLN A 1 83 ? -3.40367 6.07273 -4.45211 1.000 53.37093 335 GLN A O 1
ATOM 659 N N . VAL A 1 84 ? -4.31615 4.45902 -5.72742 1.000 56.43989 336 VAL A N 1
ATOM 660 C CA . VAL A 1 84 ? -4.73182 5.37033 -6.78935 1.000 60.11431 336 VAL A CA 1
ATOM 661 C C . VAL A 1 84 ? -6.22053 5.66623 -6.65058 1.000 62.38153 336 VAL A C 1
ATOM 662 O O . VAL A 1 84 ? -7.05165 4.74668 -6.62497 1.000 61.97796 336 VAL A O 1
ATOM 666 N N . GLY A 1 85 ? -6.56025 6.94381 -6.58567 1.000 64.46973 337 GLY A N 1
ATOM 667 C CA . GLY A 1 85 ? -7.94241 7.37572 -6.56097 1.000 67.12674 337 GLY A CA 1
ATOM 668 C C . GLY A 1 85 ? -8.38981 7.77176 -5.16571 1.000 71.39271 337 GLY A C 1
ATOM 669 O O . GLY A 1 85 ? -7.64679 7.68969 -4.18400 1.000 69.99551 337 GLY A O 1
ATOM 670 N N . ASN A 1 86 ? -9.64033 8.21385 -5.10546 1.000 71.61936 338 ASN A N 1
ATOM 671 C CA . ASN A 1 86 ? -10.19626 8.58226 -3.81395 1.000 70.05476 338 ASN A CA 1
ATOM 672 C C . ASN A 1 86 ? -10.79113 7.36361 -3.12256 1.000 63.69494 338 ASN A C 1
ATOM 673 O O . ASN A 1 86 ? -11.44997 6.54250 -3.77333 1.000 65.47923 338 ASN A O 1
ATOM 678 N N . PRO A 1 87 ? -10.54221 7.23994 -1.81743 1.000 62.72810 339 PRO A N 1
ATOM 679 C CA . PRO A 1 87 ? -11.21362 6.20237 -1.03507 1.000 56.94241 339 PRO A CA 1
ATOM 680 C C . PRO A 1 87 ? -12.71610 6.26664 -1.23428 1.000 54.81049 339 PRO A C 1
ATOM 681 O O . PRO A 1 87 ? -13.31295 7.34041 -1.23763 1.000 56.35580 339 PRO A O 1
ATOM 685 N N . GLU A 1 88 ? -13.32326 5.10311 -1.42170 1.000 54.03581 340 GLU A N 1
ATOM 686 C CA . GLU A 1 88 ? -14.76457 4.98971 -1.55331 1.000 54.25807 340 GLU A CA 1
ATOM 687 C C . GLU A 1 88 ? -15.34754 4.59083 -0.21342 1.000 52.50265 340 GLU A C 1
ATOM 688 O O . GLU A 1 88 ? -14.86083 3.64852 0.41892 1.000 48.21625 340 GLU A O 1
ATOM 694 N N . LYS A 1 89 ? -16.37614 5.31665 0.22094 1.000 51.73281 341 LYS A N 1
ATOM 695 C CA . LYS A 1 89 ? -17.02561 5.01187 1.48804 1.000 50.56685 341 LYS A CA 1
ATOM 696 C C . LYS A 1 89 ? -17.69134 3.64755 1.39245 1.000 51.84897 341 LYS A C 1
ATOM 697 O O . LYS A 1 89 ? -18.33286 3.33091 0.38779 1.000 50.58757 341 LYS A O 1
ATOM 703 N N . MET A 1 90 ? -17.51184 2.82136 2.42010 1.000 46.64165 342 MET A N 1
ATOM 704 C CA . MET A 1 90 ? -18.17402 1.53025 2.45097 1.000 49.27046 342 MET A CA 1
ATOM 705 C C . MET A 1 90 ? -19.41540 1.54242 3.31434 1.000 52.97116 342 MET A C 1
ATOM 706 O O . MET A 1 90 ? -20.30684 0.71764 3.10006 1.000 55.14136 342 MET A O 1
ATOM 711 N N . GLY A 1 91 ? -19.49834 2.46829 4.25488 1.000 51.43448 343 GLY A N 1
ATOM 712 C CA . GLY A 1 91 ? -20.63149 2.53649 5.15435 1.000 54.86476 343 GLY A CA 1
ATOM 713 C C . GLY A 1 91 ? -20.35902 3.51612 6.27285 1.000 54.76841 343 GLY A C 1
ATOM 714 O O . GLY A 1 91 ? -19.23269 3.98745 6.47562 1.000 50.80456 343 GLY A O 1
ATOM 715 N N . MET A 1 92 ? -21.41240 3.80770 7.02438 1.000 55.44565 344 MET A N 1
ATOM 716 C CA . MET A 1 92 ? -21.28867 4.82500 8.05386 1.000 56.24107 344 MET A CA 1
ATOM 717 C C . MET A 1 92 ? -22.43339 4.68568 9.04596 1.000 60.26561 344 MET A C 1
ATOM 718 O O . MET A 1 92 ? -23.42569 3.99600 8.79448 1.000 60.09713 344 MET A O 1
ATOM 723 N N . ASN A 1 93 ? -22.26941 5.35032 10.18689 1.000 57.24612 345 ASN A N 1
ATOM 724 C CA . ASN A 1 93 ? -23.35138 5.51445 11.14830 1.000 58.36949 345 ASN A CA 1
ATOM 725 C C . ASN A 1 93 ? -22.99119 6.62013 12.12938 1.000 57.32686 345 ASN A C 1
ATOM 726 O O . ASN A 1 93 ? -21.89707 7.19269 12.10217 1.000 54.98797 345 ASN A O 1
ATOM 731 N N . VAL A 1 94 ? 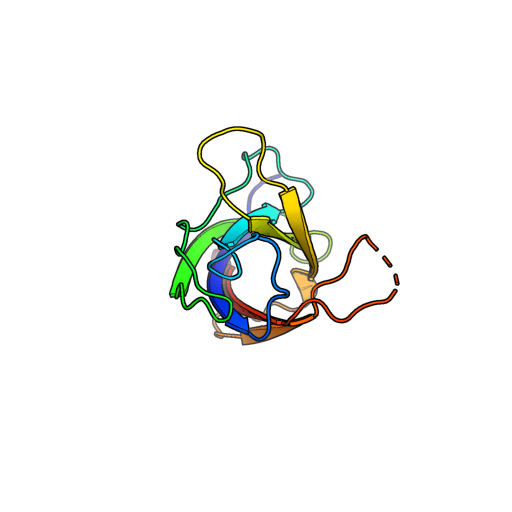-23.93334 6.90280 13.00908 1.000 56.68950 346 VAL A N 1
ATOM 732 C CA . VAL A 1 94 ? -23.83188 8.04770 13.88890 1.000 57.98165 346 VAL A CA 1
ATOM 733 C C . VAL A 1 94 ? -23.98991 7.55448 15.32208 1.000 58.15962 346 VAL A C 1
ATOM 734 O O . VAL A 1 94 ? -24.48001 6.45103 15.56969 1.000 59.76627 346 VAL A O 1
ATOM 738 N N . LEU A 1 95 ? -23.52491 8.36053 16.27573 1.000 58.05603 347 LEU A N 1
ATOM 739 C CA . LEU A 1 95 ? -23.59810 7.96811 17.68400 1.000 58.11129 347 LEU A CA 1
ATOM 740 C C . LEU A 1 95 ? -23.62370 9.22779 18.53511 1.000 59.84011 347 LEU A C 1
ATOM 741 O O . LEU A 1 95 ? -22.61437 9.93349 18.62968 1.000 58.87427 347 LEU A O 1
ATOM 746 N N . ALA A 1 96 ? -24.76996 9.49422 19.15846 1.000 58.37583 348 ALA A N 1
ATOM 747 C CA . ALA A 1 96 ? -24.93967 10.71313 19.93178 1.000 59.98430 348 ALA A CA 1
ATOM 748 C C . ALA A 1 96 ? -24.15105 10.62048 21.22324 1.000 59.47972 348 ALA A C 1
ATOM 749 O O . ALA A 1 96 ? -24.06394 9.55803 21.83863 1.000 62.88541 348 ALA A O 1
ATOM 751 N N . LEU A 1 97 ? -23.56441 11.74164 21.63076 1.000 58.66260 349 LEU A N 1
ATOM 752 C CA . LEU A 1 97 ? -22.84695 11.75666 22.89332 1.000 62.78087 349 LEU A CA 1
ATOM 753 C C . LEU A 1 97 ? -23.78801 11.67982 24.09340 1.000 64.70879 349 LEU A C 1
ATOM 754 O O . LEU A 1 97 ? -23.33878 11.33042 25.18436 1.000 62.42763 349 LEU A O 1
ATOM 759 N N . LYS A 1 98 ? -25.08322 11.96051 23.92075 1.000 60.95409 350 LYS A N 1
ATOM 760 C CA . LYS A 1 98 ? -26.00262 11.81865 25.04818 1.000 67.06279 350 LYS A CA 1
ATOM 761 C C . LYS A 1 98 ? -26.15152 10.37082 25.50054 1.000 67.48199 350 LYS A C 1
ATOM 762 O O . LYS A 1 98 ? -26.84820 10.11555 26.48732 1.000 67.56314 350 LYS A O 1
ATOM 768 N N . GLU A 1 99 ? -25.51628 9.42951 24.80806 1.000 64.52923 351 GLU A N 1
ATOM 769 C CA . GLU A 1 99 ? -25.41440 8.05040 25.25248 1.000 64.44844 351 GLU A CA 1
ATOM 770 C C . GLU A 1 99 ? -24.16668 7.78590 26.08956 1.000 65.06545 351 GLU A C 1
ATOM 771 O O . GLU A 1 99 ? -24.03619 6.68676 26.63833 1.000 66.25437 351 GLU A O 1
ATOM 777 N N . MET A 1 100 ? -23.24274 8.74868 26.17908 1.000 63.33981 352 MET A N 1
ATOM 778 C CA . MET A 1 100 ? -22.05838 8.62101 27.02655 1.000 62.79993 352 MET A CA 1
ATOM 779 C C . MET A 1 100 ? -22.45340 8.42466 28.48906 1.000 59.75202 352 MET A C 1
ATOM 780 O O . MET A 1 100 ? -23.55631 8.78029 28.91060 1.000 60.64853 352 MET A O 1
ATOM 785 N N . VAL A 1 101 ? -21.51677 7.87994 29.26816 1.000 60.96128 353 VAL A N 1
ATOM 786 C CA . VAL A 1 101 ? -21.62740 7.77674 30.72746 1.000 63.70586 353 VAL A CA 1
ATOM 787 C C . VAL A 1 101 ? -20.31114 8.24646 31.34191 1.000 63.32711 353 VAL A C 1
ATOM 788 O O . VAL A 1 101 ? -19.25351 7.71509 30.97909 1.000 64.42768 353 VAL A O 1
ATOM 792 N N . PRO A 1 102 ? -20.30838 9.21166 32.27009 1.000 62.89365 354 PRO A N 1
ATOM 793 C CA . PRO A 1 102 ? -19.02853 9.71353 32.80442 1.000 63.50737 354 PRO A CA 1
ATOM 794 C C . PRO A 1 102 ? -18.27832 8.61848 33.55374 1.000 65.25337 354 PRO A C 1
ATOM 795 O O . PRO A 1 102 ? -18.86424 7.89229 34.35640 1.000 63.66903 354 PRO A O 1
ATOM 799 N N . ASP A 1 103 ? -16.98248 8.47104 33.24723 1.000 66.82855 355 ASP A N 1
ATOM 800 C CA . ASP A 1 103 ? -16.09671 7.54291 33.96166 1.000 66.64634 355 ASP A CA 1
ATOM 801 C C . ASP A 1 103 ? -16.51312 6.07432 33.81090 1.000 66.68803 355 ASP A C 1
ATOM 802 O O . ASP A 1 103 ? -16.32254 5.27386 34.72922 1.000 74.89866 355 ASP A O 1
ATOM 807 N N . GLU A 1 104 ? -17.10602 5.69993 32.67868 1.000 59.44318 356 GLU A N 1
ATOM 808 C CA . GLU A 1 104 ? -17.43271 4.30861 32.36407 1.000 61.81850 356 GLU A CA 1
ATOM 809 C C . GLU A 1 104 ? -17.05048 4.04858 30.91256 1.000 62.94453 356 GLU A C 1
ATOM 810 O O . GLU A 1 104 ? -17.40614 4.83579 30.03297 1.000 60.38367 356 GLU A O 1
ATOM 816 N N . HIS A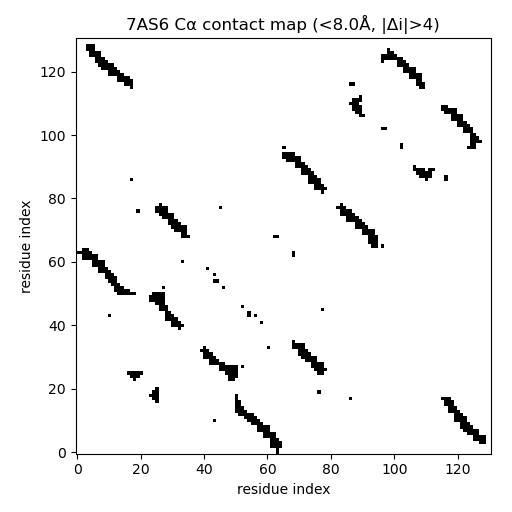 1 105 ? -16.34422 2.95341 30.65575 1.000 60.49603 357 HIS A N 1
ATOM 817 C CA . HIS A 1 105 ? -16.21283 2.47115 29.28630 1.000 61.63849 357 HIS A CA 1
ATOM 818 C C . HIS A 1 105 ? -17.55241 1.90732 28.84285 1.000 62.90417 357 HIS A C 1
ATOM 819 O O . HIS A 1 105 ? -18.08069 0.97894 29.46644 1.000 64.01676 357 HIS A O 1
ATOM 826 N N . LYS A 1 106 ? -18.12407 2.48117 27.79263 1.000 56.11102 358 LYS A N 1
ATOM 827 C CA . LYS A 1 106 ? -19.38949 2.00186 27.25713 1.000 52.70693 358 LYS A CA 1
ATOM 828 C C . LYS A 1 106 ? -19.18187 1.62562 25.79665 1.000 56.54787 358 LYS A C 1
ATOM 829 O O . LYS A 1 106 ? -18.74798 2.45605 24.99164 1.000 49.89458 358 LYS A O 1
ATOM 835 N N . ALA A 1 107 ? -19.48804 0.37607 25.46718 1.000 51.33265 359 ALA A N 1
ATOM 836 C CA . ALA A 1 107 ? -19.27789 -0.16829 24.13967 1.000 53.17502 359 ALA A CA 1
ATOM 837 C C . ALA A 1 107 ? -20.57291 -0.10148 23.34835 1.000 56.28874 359 ALA A C 1
ATOM 838 O O . ALA A 1 107 ? -21.65808 -0.27511 23.90744 1.000 57.59395 359 ALA A O 1
ATOM 840 N N . PHE A 1 108 ? -20.45048 0.16333 22.04544 1.000 52.73734 360 PHE A N 1
ATOM 841 C CA . PHE A 1 108 ? -21.58325 0.24663 21.13655 1.000 56.88901 360 PHE A CA 1
ATOM 842 C C . PHE A 1 108 ? -21.274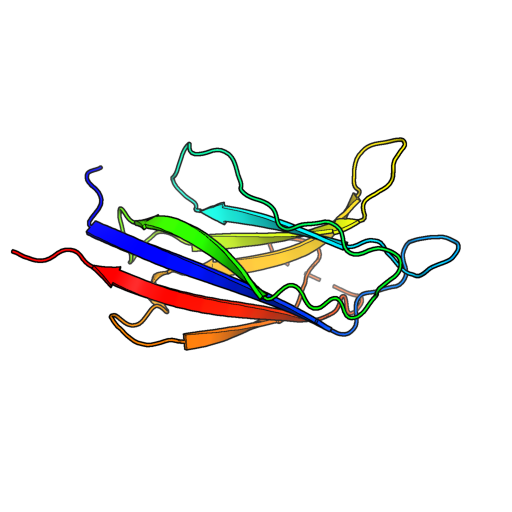54 -0.55407 19.88518 1.000 55.97195 360 PHE A C 1
ATOM 843 O O . PHE A 1 108 ? -20.12301 -0.62455 19.44558 1.000 55.65897 360 PHE A O 1
ATOM 851 N N . THR A 1 109 ? -22.31220 -1.14417 19.30167 1.000 58.71588 361 THR A N 1
ATOM 852 C CA . THR A 1 109 ? -22.21385 -1.77646 17.98821 1.000 58.74412 361 THR A CA 1
ATOM 853 C C . THR A 1 109 ? -23.10093 -1.01146 17.01744 1.000 58.98217 361 THR A C 1
ATOM 854 O O . THR A 1 109 ? -24.32730 -1.00567 17.16717 1.000 57.04195 361 THR A O 1
ATOM 858 N N . LEU A 1 110 ? -22.48715 -0.37238 16.02529 1.000 60.69352 362 LEU A N 1
ATOM 859 C CA . LEU A 1 110 ? -23.20733 0.40183 15.02595 1.000 58.41976 362 LEU A CA 1
ATOM 860 C C . LEU A 1 110 ? -23.26687 -0.39532 13.73530 1.000 60.96829 362 LEU A C 1
ATOM 861 O O . LEU A 1 110 ? -22.23234 -0.83286 13.21957 1.000 58.97384 362 LEU A O 1
ATOM 866 N N . GLU A 1 111 ? -24.46952 -0.59915 13.22069 1.000 63.10098 363 GLU A N 1
ATOM 867 C CA . GLU A 1 111 ? -24.59384 -1.22377 11.91466 1.000 67.02012 363 GLU A CA 1
ATOM 868 C C . GLU A 1 111 ? -24.26084 -0.18450 10.85784 1.000 61.05088 363 GLU A C 1
ATOM 869 O O . GLU A 1 111 ? -24.70605 0.96249 10.94505 1.000 60.40590 363 GLU A O 1
ATOM 875 N N . LEU A 1 112 ? -23.43328 -0.56515 9.89119 1.000 63.74405 364 LEU A N 1
ATOM 876 C CA . LEU A 1 112 ? -23.04381 0.36082 8.83934 1.000 59.67403 364 LEU A CA 1
ATOM 877 C C . LEU A 1 112 ? -24.15757 0.48343 7.81589 1.000 60.67997 364 LEU A C 1
ATOM 878 O O . LEU A 1 112 ? -24.72255 -0.52389 7.37640 1.000 61.95060 364 LEU A O 1
ATOM 883 N N . ARG A 1 113 ? -24.48018 1.71814 7.44389 1.000 61.85463 365 ARG A N 1
ATOM 884 C CA . ARG A 1 113 ? -25.50505 1.97784 6.44486 1.000 68.70669 365 ARG A CA 1
ATOM 885 C C . ARG A 1 113 ? -24.95228 2.89636 5.36390 1.000 69.78136 365 ARG A C 1
ATOM 886 O O . ARG A 1 113 ? -23.88016 3.49584 5.51068 1.000 63.34306 365 ARG A O 1
ATOM 894 N N . LYS A 1 114 ? -25.70881 2.99950 4.26123 1.000 75.28294 366 LYS A N 1
ATOM 895 C CA . LYS A 1 114 ? -25.26636 3.80975 3.12775 1.00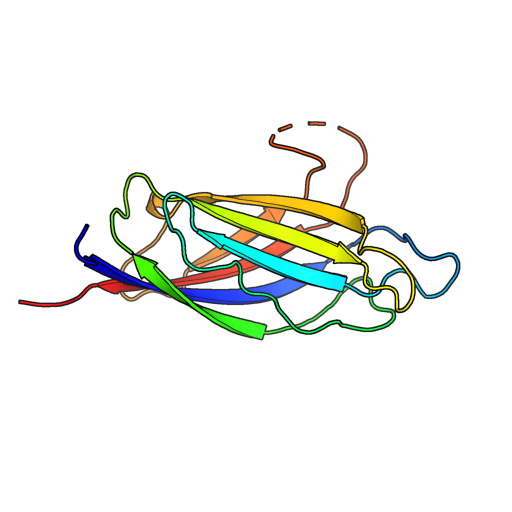0 78.03466 366 LYS A CA 1
ATOM 896 C C . LYS A 1 114 ? -25.32078 5.29913 3.44812 1.000 80.37492 366 LYS A C 1
ATOM 897 O O . LYS A 1 114 ? -24.39846 6.04749 3.10109 1.000 77.669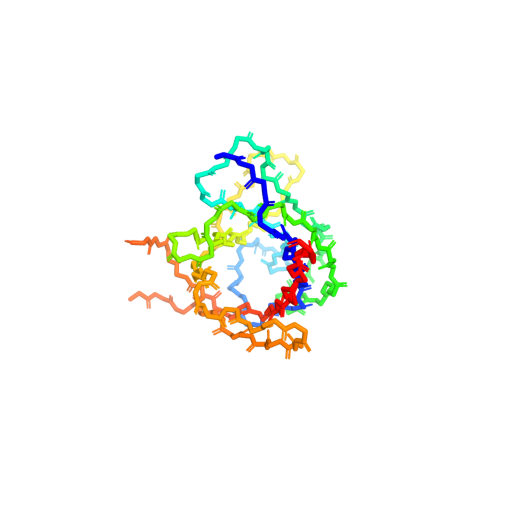99 366 LYS A O 1
ATOM 903 N N . THR A 1 115 ? -26.38863 5.75184 4.09853 1.000 81.40426 367 THR A N 1
ATOM 904 C CA . THR A 1 115 ? -26.53712 7.17128 4.38791 1.000 90.57238 367 THR A CA 1
ATOM 905 C C . THR A 1 115 ? -27.51995 7.35127 5.54395 1.000 98.69552 367 THR A C 1
ATOM 906 O O . THR A 1 115 ? -28.13399 6.39377 6.02701 1.000 95.00202 367 THR A O 1
ATOM 910 N N . LEU A 1 116 ? -27.67075 8.60529 5.96913 1.000 104.40242 368 LEU A N 1
ATOM 911 C CA . LEU A 1 116 ? -28.42045 8.97491 7.16886 1.000 104.10034 368 LEU A CA 1
ATOM 912 C C . LEU A 1 116 ? -29.83482 9.49392 6.87402 1.000 106.51313 368 LEU A C 1
ATOM 913 O O . LEU A 1 116 ? -30.37172 9.31336 5.77821 1.000 108.52340 368 LEU A O 1
ATOM 918 N N . ASP A 1 126 ? -32.02311 -2.53267 1.66092 1.000 125.85780 378 ASP A N 1
ATOM 919 C CA . ASP A 1 126 ? -30.60815 -2.21583 1.48611 1.000 120.56973 378 ASP A CA 1
ATOM 920 C C . ASP A 1 126 ? -29.72774 -3.40570 1.87098 1.000 115.25252 378 ASP A C 1
ATOM 921 O O . ASP A 1 126 ? -30.08783 -4.19555 2.74464 1.000 115.42842 378 ASP A O 1
ATOM 926 N N . LYS A 1 127 ? -28.57812 -3.52560 1.20825 1.000 108.26389 379 LYS A N 1
ATOM 927 C CA . LYS A 1 127 ? -27.65150 -4.61868 1.47099 1.000 101.57311 379 LYS A CA 1
ATOM 928 C C . LYS A 1 127 ? -26.96903 -4.44404 2.83079 1.000 95.65181 379 LYS A C 1
ATOM 929 O O . LYS A 1 127 ? -26.75515 -3.32569 3.30777 1.000 94.05714 379 LYS A O 1
ATOM 935 N N . TYR A 1 128 ? -26.63997 -5.57156 3.46373 1.000 87.55357 380 TYR A N 1
ATOM 936 C CA . TYR A 1 128 ? -25.93728 -5.54903 4.74343 1.000 80.56738 380 TYR A CA 1
ATOM 937 C C . TYR A 1 128 ? -24.48260 -5.14630 4.53853 1.000 75.65766 380 TYR A C 1
ATOM 938 O O . TYR A 1 128 ? -23.82110 -5.62462 3.61234 1.000 72.62327 380 TYR A O 1
ATOM 947 N N . ARG A 1 129 ? -23.97245 -4.28203 5.41464 1.000 70.64302 381 ARG A N 1
ATOM 948 C CA . ARG A 1 129 ? -22.67134 -3.66760 5.18957 1.000 65.94268 381 ARG A CA 1
ATOM 949 C C . ARG A 1 129 ? -21.66598 -3.93682 6.30230 1.000 61.95284 381 ARG A C 1
ATOM 950 O O . ARG A 1 129 ? -20.54911 -3.41617 6.25085 1.000 58.87551 381 ARG A O 1
ATOM 958 N N . GLY A 1 130 ? -22.00729 -4.75659 7.28202 1.000 64.70450 382 GLY A N 1
ATOM 959 C CA . GLY A 1 130 ? -21.11962 -5.02369 8.39402 1.000 59.17413 382 GLY A CA 1
ATOM 960 C C . GLY A 1 130 ? -21.46806 -4.19921 9.62049 1.000 59.61778 382 GLY A C 1
ATOM 961 O O . GLY A 1 130 ? -22.36340 -3.34762 9.62560 1.000 59.18345 382 GLY A O 1
ATOM 962 N N . LYS A 1 131 ? -20.73263 -4.47453 10.68642 1.000 55.43504 383 LYS A N 1
ATOM 963 C CA . LYS A 1 131 ? -20.91789 -3.80632 11.96433 1.000 57.83938 383 LYS A CA 1
ATOM 964 C C . LYS A 1 131 ? -19.61264 -3.14067 12.35437 1.000 53.16320 383 LYS A C 1
ATOM 965 O O . LYS A 1 131 ? -18.53390 -3.67683 12.08538 1.000 57.25280 383 LYS A O 1
ATOM 971 N N . LEU A 1 132 ? -19.70265 -1.97000 12.97159 1.000 52.68239 384 LEU A N 1
ATOM 972 C CA . LEU A 1 132 ? -18.54979 -1.33030 13.58516 1.000 50.42122 384 LEU A CA 1
ATOM 973 C C . LEU A 1 132 ? -18.73576 -1.34755 15.09210 1.000 51.00455 384 LEU A C 1
ATOM 974 O O . LEU A 1 132 ? -19.81953 -1.02136 15.58260 1.000 51.49812 384 LEU A O 1
ATOM 979 N N . GLU A 1 133 ? -17.69054 -1.73903 15.82473 1.000 48.88566 385 GLU A N 1
ATOM 980 C CA . GLU A 1 133 ? -17.71986 -1.76366 17.29093 1.000 51.52226 385 GLU A CA 1
ATOM 981 C C . GLU A 1 133 ? -16.78099 -0.69989 17.83949 1.000 48.77589 385 GLU A C 1
ATOM 982 O O . GLU A 1 133 ? -15.60519 -0.64396 17.45504 1.000 45.92827 385 GLU A O 1
ATOM 988 N N . VAL A 1 134 ? -17.31244 0.16485 18.70689 1.000 43.44845 386 VAL A N 1
ATOM 989 C CA . VAL A 1 134 ? -16.57406 1.29735 19.25167 1.000 47.91372 386 VAL A CA 1
ATOM 990 C C . VAL A 1 134 ? -16.83646 1.38073 20.75600 1.000 50.39729 386 VAL A C 1
ATOM 991 O O . VAL A 1 134 ? -17.74131 0.73626 21.29001 1.000 52.99121 386 VAL A O 1
ATOM 995 N N . GLU A 1 135 ? -16.03233 2.19517 21.44079 1.000 48.47458 387 GLU A N 1
ATOM 996 C CA . GLU A 1 135 ? -16.21215 2.48203 22.86330 1.000 49.29783 387 GLU A CA 1
ATOM 997 C C . GLU A 1 135 ? -16.06939 3.97144 23.10072 1.000 51.32169 387 GLU A C 1
ATOM 998 O O . GLU A 1 135 ? -15.30477 4.65407 22.41497 1.000 54.12720 387 GLU A O 1
ATOM 1004 N N . LEU A 1 136 ? -16.78677 4.46257 24.09381 1.000 51.22655 388 LEU A N 1
ATOM 1005 C CA . LEU A 1 136 ? -16.67631 5.84940 24.50195 1.000 50.79126 388 LEU A CA 1
ATOM 1006 C C . LEU A 1 136 ? -16.37298 5.89587 25.98647 1.000 52.74316 388 LEU A C 1
ATOM 1007 O O . LEU A 1 136 ? -16.94194 5.12788 26.76691 1.000 55.20325 388 LEU A O 1
ATOM 1012 N N . LEU A 1 137 ? -15.46123 6.78512 26.36912 1.000 52.54133 389 LEU A N 1
ATOM 1013 C CA . LEU A 1 137 ? -15.20159 7.09175 27.77176 1.000 55.39130 389 LEU A CA 1
ATOM 1014 C C . LEU A 1 137 ? -15.23819 8.60503 27.92279 1.000 57.01328 389 LEU A C 1
ATOM 1015 O O . LEU A 1 137 ? -14.38570 9.30632 27.37166 1.000 52.62743 389 LEU A O 1
ATOM 1020 N N . TYR A 1 138 ? -16.22111 9.11324 28.66320 1.000 55.09763 390 TYR A N 1
ATOM 1021 C CA . TYR A 1 138 ? -16.37211 10.54909 28.83255 1.000 57.54528 390 TYR A CA 1
ATOM 1022 C C . TYR A 1 138 ? -15.71605 10.97456 30.13803 1.000 62.35331 390 TYR A C 1
ATOM 1023 O O . TYR A 1 138 ? -16.08627 10.49262 31.21375 1.000 63.86030 390 TYR A O 1
ATOM 1032 N N . LYS A 1 139 ? -14.73595 11.86674 30.04031 1.000 62.51559 391 LYS A N 1
ATOM 1033 C CA . LYS A 1 139 ? -14.09466 12.43732 31.21738 1.000 65.03174 391 LYS A CA 1
ATOM 1034 C C . LYS A 1 139 ? -14.48360 13.90350 31.29917 1.000 68.00573 391 LYS A C 1
ATOM 1035 O O . LYS A 1 139 ? -13.90490 14.74199 30.59020 1.000 66.95296 391 LYS A O 1
ATOM 1041 N N . PRO A 1 140 ? -15.48002 14.25569 32.10480 1.000 67.12881 392 PRO A N 1
ATOM 1042 C CA . PRO A 1 140 ? -15.82342 15.66795 32.28559 1.000 72.73071 392 PRO A CA 1
ATOM 1043 C C . PRO A 1 140 ? -14.80422 16.36007 33.17523 1.000 76.03161 392 PRO A C 1
ATOM 1044 O O . PRO A 1 140 ? -14.11110 15.72311 33.97304 1.000 75.69332 392 PRO A O 1
ATOM 1048 N N . PHE A 1 141 ? -14.70472 17.67982 33.01209 1.000 77.27788 393 PHE A N 1
ATOM 1049 C CA . PHE A 1 141 ? -13.79967 18.47989 33.83022 1.000 85.70989 393 PHE A CA 1
ATOM 1050 C C . PHE A 1 141 ? -14.44658 18.79487 35.17151 1.000 86.23845 393 PHE A C 1
ATOM 1051 O O . PHE A 1 141 ? -15.67118 18.79663 35.29708 1.000 87.71284 393 PHE A O 1
ATOM 1059 N N . THR A 1 142 ? -13.61482 19.07826 36.17509 1.000 97.95726 394 THR A N 1
ATOM 1060 C CA . THR A 1 142 ? -14.08547 19.27437 37.54235 1.000 108.42328 394 THR A CA 1
ATOM 1061 C C . THR A 1 142 ? -14.14465 20.76586 37.90038 1.000 111.37366 394 THR A C 1
ATOM 1062 O O . THR A 1 142 ? -13.88696 21.64291 37.07195 1.000 110.38057 394 THR A O 1
ATOM 1066 N N . GLU A 1 143 ? -14.51017 21.04292 39.15735 1.000 116.67612 395 GLU A N 1
ATOM 1067 C CA . GLU A 1 143 ? -14.60175 22.39997 39.72851 1.000 115.27263 395 GLU A CA 1
ATOM 1068 C C . GLU A 1 143 ? -15.35311 23.38896 38.84197 1.000 113.42758 395 GLU A C 1
ATOM 1069 O O . GLU A 1 143 ? -16.48871 23.14192 38.44565 1.000 113.78791 395 GLU A O 1
#

Organism: Arabidopsis thaliana (NCBI:txid3702)

InterPro domains:
  IPR000008 C2 domain [PF00168] (261-360)
  IPR000008 C2 domain [PF00168] (421-523)
  IPR000008 C2 domain [PR00360] (277-289)
  IPR000008 C2 domain [PR00360] (304-317)
  IPR000008 C2 domain [PR00360] (326-334)
  IPR000008 C2 domain [PS50004] (240-362)
  IPR000008 C2 domain [PS50004] (401-521)
  IPR000008 C2 domain [SM00239] (261-361)
  IPR000008 C2 domain [SM00239] (421-520)
  IPR031468 Synaptotagmin-like mitochondrial-lipid-binding domain [PS51847] (67-249)
  IPR035892 C2 domain superfamily [G3DSA:2.60.40.150] (256-415)
  IPR035892 C2 domain superfamily [G3DSA:2.60.40.150] (421-539)
  IPR035892 C2 domain superfamily [SSF49562] (257-395)
  IPR035892 C2 domain superfamily [SSF49562] (420-538)
  IPR039010 Synaptotagmin, SMP domain [PF17047] (67-248)
  IPR045050 Synaptotagmin, plant [PTHR10774] (1-537)